Protein AF-A0A432IXR4-F1 (afdb_monomer)

Sequence (174 aa):
MLHSHFDKFHTLLVSPDSRQQRPAILLLLLAGGLAAGLVIGVAGPIIALGLALGAIGGAIVLRSPLWGLVGVILIATLLPFATMPFKLVFTPSFLDLALLAAFGVWALRYALARETRFQFSSLGGMVLLFLFLAVFSFALGLQYARPTSNNLRQFMEMALSIALFFVVINVVRD

Foldseek 3Di:
DVPVVVVVLVCLCPPPDPVSNVVSVVVVVVVVVVVLVVCCVPVNDVVSVVVVVLVVQLVVCLVALVSLVVQLVCCCPVPVPAWAPDCPPHTHHVNNVSLVSSVVSVVVCVVVVVDDDQDQDPVNVVLVVVLVVLVVVVVVCCVVDPDDPVNVNVSVSVSSVSCVVSSCVVRVVD

Structure (mmCIF, N/CA/C/O backbone):
data_AF-A0A432IXR4-F1
#
_entry.id   AF-A0A432IXR4-F1
#
loop_
_atom_site.group_PDB
_atom_site.id
_atom_site.type_symbol
_atom_site.label_atom_id
_atom_site.label_alt_id
_atom_site.label_comp_id
_atom_site.label_asym_id
_atom_site.label_entity_id
_atom_site.label_seq_id
_atom_site.pdbx_PDB_ins_code
_atom_site.Cartn_x
_atom_site.Cartn_y
_atom_site.Cartn_z
_atom_site.occupancy
_atom_site.B_iso_or_equiv
_atom_site.auth_seq_id
_atom_site.auth_comp_id
_atom_site.auth_asym_id
_atom_site.auth_atom_id
_atom_site.pdbx_PDB_model_num
ATOM 1 N N . MET A 1 1 ? -24.603 23.230 4.414 1.00 46.59 1 MET A N 1
ATOM 2 C CA . MET A 1 1 ? -25.672 22.623 3.583 1.00 46.59 1 MET A CA 1
ATOM 3 C C . MET A 1 1 ? -25.441 21.145 3.232 1.00 46.59 1 MET A C 1
ATOM 5 O O . MET A 1 1 ? -26.424 20.447 3.069 1.00 46.59 1 MET A O 1
ATOM 9 N N . LEU A 1 2 ? -24.204 20.621 3.192 1.00 49.56 2 LEU A N 1
ATOM 10 C CA . LEU A 1 2 ? -23.929 19.187 2.937 1.00 49.56 2 LEU A CA 1
ATOM 11 C C . LEU A 1 2 ? -24.155 18.236 4.135 1.00 49.56 2 LEU A C 1
ATOM 13 O O . LEU A 1 2 ? -24.338 17.042 3.933 1.00 49.56 2 LEU A O 1
ATOM 17 N N . HIS A 1 3 ? -24.181 18.748 5.371 1.00 45.91 3 HIS A N 1
ATOM 18 C CA . HIS A 1 3 ? -24.331 17.915 6.574 1.00 45.91 3 HIS A CA 1
ATOM 19 C C . HIS A 1 3 ? -25.751 17.331 6.744 1.00 45.91 3 HIS A C 1
ATOM 21 O O . HIS A 1 3 ? -25.894 16.198 7.182 1.00 45.91 3 HIS A O 1
ATOM 27 N N . SER A 1 4 ? -26.807 18.034 6.306 1.00 54.41 4 SER A N 1
ATOM 28 C CA . SER A 1 4 ? -28.197 17.573 6.496 1.00 54.41 4 SER A CA 1
ATOM 29 C C . SER A 1 4 ? -28.596 16.395 5.600 1.00 54.41 4 SER A C 1
ATOM 31 O O . SER A 1 4 ? -29.529 15.659 5.923 1.00 54.41 4 SER A O 1
ATOM 33 N N . HIS A 1 5 ? -27.906 16.204 4.471 1.00 52.19 5 HIS A N 1
ATOM 34 C CA . HIS A 1 5 ? -28.138 15.058 3.595 1.00 52.19 5 HIS A CA 1
ATOM 35 C C . HIS A 1 5 ? -27.552 13.779 4.200 1.00 52.19 5 HIS A C 1
ATOM 37 O O . HIS A 1 5 ? -28.213 12.744 4.167 1.00 52.19 5 HIS A O 1
ATOM 43 N N . PHE A 1 6 ? -26.371 13.860 4.821 1.00 54.69 6 PHE A N 1
ATOM 44 C CA . PHE A 1 6 ? -25.735 12.721 5.487 1.00 54.69 6 PHE A CA 1
ATOM 45 C C . PHE A 1 6 ? -26.559 12.202 6.672 1.00 54.69 6 PHE A C 1
ATOM 47 O O . PHE A 1 6 ? -26.772 10.993 6.771 1.00 54.69 6 PHE A O 1
ATOM 54 N N . ASP A 1 7 ? -27.115 13.094 7.495 1.00 55.75 7 ASP A N 1
ATOM 55 C CA . ASP A 1 7 ? -27.949 12.701 8.642 1.00 55.75 7 ASP A CA 1
ATOM 56 C C . ASP A 1 7 ? -29.257 12.017 8.219 1.00 55.75 7 ASP A C 1
ATOM 58 O O . ASP A 1 7 ? -29.707 11.065 8.862 1.00 55.75 7 ASP A O 1
ATOM 62 N N . LYS A 1 8 ? -29.851 12.436 7.092 1.00 57.06 8 LYS A N 1
ATOM 63 C CA . LYS A 1 8 ? -31.036 11.776 6.516 1.00 57.06 8 LYS A CA 1
ATOM 64 C C . LYS A 1 8 ? -30.718 10.391 5.951 1.00 57.06 8 LYS A C 1
ATOM 66 O O . LYS A 1 8 ? -31.500 9.466 6.147 1.00 57.06 8 LYS A O 1
ATOM 71 N N . PHE A 1 9 ? -29.573 10.222 5.289 1.00 54.78 9 PHE A N 1
ATOM 72 C CA . PHE A 1 9 ? -29.136 8.905 4.813 1.00 54.78 9 PHE A CA 1
ATOM 73 C C . PHE A 1 9 ? -28.825 7.954 5.975 1.00 54.78 9 PHE A C 1
ATOM 75 O O . PHE A 1 9 ? -29.215 6.788 5.932 1.00 54.78 9 PHE A O 1
ATOM 82 N N . HIS A 1 10 ? -28.188 8.453 7.036 1.00 55.34 10 HIS A N 1
ATOM 83 C CA . HIS A 1 10 ? -27.859 7.654 8.215 1.00 55.34 10 HIS A CA 1
ATOM 84 C C . HIS A 1 10 ? -29.116 7.230 8.993 1.00 55.34 10 HIS A C 1
ATOM 86 O O . HIS A 1 10 ? -29.242 6.075 9.399 1.00 55.34 10 HIS A O 1
ATOM 92 N N . THR A 1 11 ? -30.093 8.129 9.142 1.00 56.91 11 THR A N 1
ATOM 93 C CA . THR A 1 11 ? -31.380 7.806 9.781 1.00 56.91 11 THR A CA 1
ATOM 94 C C . THR A 1 11 ? -32.229 6.849 8.938 1.00 56.91 11 THR A C 1
ATOM 96 O O . THR A 1 11 ? -32.826 5.939 9.505 1.00 56.91 11 THR A O 1
ATOM 99 N N . LEU A 1 12 ? -32.220 6.943 7.604 1.00 52.69 12 LEU A N 1
ATOM 100 C CA . LEU A 1 12 ? -32.902 5.978 6.721 1.00 52.69 12 LEU A CA 1
ATOM 101 C C . LEU A 1 12 ? -32.285 4.569 6.750 1.00 52.69 12 LEU A C 1
ATOM 103 O O . LEU A 1 12 ? -33.010 3.586 6.610 1.00 52.69 12 LEU A O 1
ATOM 107 N N . LEU A 1 13 ? -30.970 4.456 6.958 1.00 53.88 13 LEU A N 1
ATOM 108 C CA . LEU A 1 13 ? -30.274 3.167 7.064 1.00 53.88 13 LEU A CA 1
ATOM 109 C C . LEU A 1 13 ? -30.464 2.487 8.432 1.00 53.88 13 LEU A C 1
ATOM 111 O O . LEU A 1 13 ? -30.416 1.262 8.504 1.00 53.88 13 LEU A O 1
ATOM 115 N N . VAL A 1 14 ? -30.697 3.258 9.503 1.00 57.78 14 VAL A N 1
ATOM 116 C CA . VAL A 1 14 ? -30.773 2.753 10.893 1.00 57.78 14 VAL A CA 1
ATOM 117 C C . VAL A 1 14 ? -32.208 2.761 11.467 1.00 57.78 14 VAL A C 1
ATOM 119 O O . VAL A 1 14 ? -32.446 2.198 12.532 1.00 57.78 14 VAL A O 1
ATOM 122 N N . SER A 1 15 ? -33.201 3.330 10.769 1.00 46.56 15 SER A N 1
ATOM 123 C CA . SER A 1 15 ? -34.596 3.376 11.258 1.00 46.56 15 SER A CA 1
ATOM 124 C C . SER A 1 15 ? -35.239 1.981 11.353 1.00 46.56 15 SER A C 1
ATOM 126 O O . SER A 1 15 ? -35.175 1.259 10.367 1.00 46.56 15 SER A O 1
ATOM 128 N N . PRO A 1 16 ? -35.946 1.613 12.441 1.00 56.97 16 PRO A N 1
ATOM 129 C CA . PRO A 1 16 ? -36.509 0.267 12.675 1.00 56.97 16 PRO A CA 1
ATOM 130 C C . PRO A 1 16 ? -37.605 -0.199 11.694 1.00 56.97 16 PRO A C 1
ATOM 132 O O . PRO A 1 16 ? -38.106 -1.316 11.815 1.00 56.97 16 PRO A O 1
ATOM 135 N N . ASP A 1 17 ? -38.029 0.652 10.757 1.00 58.25 17 ASP A N 1
ATOM 136 C CA . ASP A 1 17 ? -39.208 0.423 9.927 1.00 58.25 17 ASP A CA 1
ATOM 137 C C . ASP A 1 17 ? -38.845 -0.259 8.593 1.00 58.25 17 ASP A C 1
ATOM 139 O O . ASP A 1 17 ? -38.291 0.341 7.662 1.00 58.25 17 ASP A O 1
ATOM 143 N N . SER A 1 18 ? -39.183 -1.549 8.500 1.00 56.22 18 SER A N 1
ATOM 144 C CA . SER A 1 18 ? -38.848 -2.446 7.380 1.00 56.22 18 SER A CA 1
ATOM 145 C C . SER A 1 18 ? -39.289 -1.938 6.000 1.00 56.22 18 SER A C 1
ATOM 147 O O . SER A 1 18 ? -38.762 -2.377 4.975 1.00 56.22 18 SER A O 1
ATOM 149 N N . ARG A 1 19 ? -40.248 -1.005 5.945 1.00 60.34 19 ARG A N 1
ATOM 150 C CA . ARG A 1 19 ? -40.817 -0.473 4.700 1.00 60.34 19 ARG A CA 1
ATOM 151 C C . ARG A 1 19 ? -39.974 0.644 4.072 1.00 60.34 19 ARG A C 1
ATOM 153 O O . ARG A 1 19 ? -40.006 0.786 2.853 1.00 60.34 19 ARG A O 1
ATOM 160 N N . GLN A 1 20 ? -39.200 1.385 4.870 1.00 59.09 20 GLN A N 1
ATOM 161 C CA . GLN A 1 20 ? -38.326 2.472 4.395 1.00 59.09 20 GLN A CA 1
ATOM 162 C C . GLN A 1 20 ? -36.858 2.039 4.238 1.00 59.09 20 GLN A C 1
ATOM 164 O O . GLN A 1 20 ? -36.152 2.579 3.389 1.00 59.09 20 GLN A O 1
ATOM 169 N N . GLN A 1 21 ? -36.422 0.997 4.955 1.00 56.78 21 GLN A N 1
ATOM 170 C CA . GLN A 1 21 ? -35.096 0.391 4.762 1.00 56.78 21 GLN A CA 1
ATOM 171 C C . GLN A 1 21 ? -34.977 -0.380 3.436 1.00 56.78 21 GLN A C 1
ATOM 173 O O . GLN A 1 21 ? -33.946 -0.328 2.768 1.00 56.78 21 GLN A O 1
ATOM 178 N N . ARG A 1 22 ? -36.044 -1.078 3.017 1.00 62.97 22 ARG A N 1
ATOM 179 C CA . ARG A 1 22 ? -36.078 -1.873 1.774 1.00 62.97 22 ARG A CA 1
ATOM 180 C C . ARG A 1 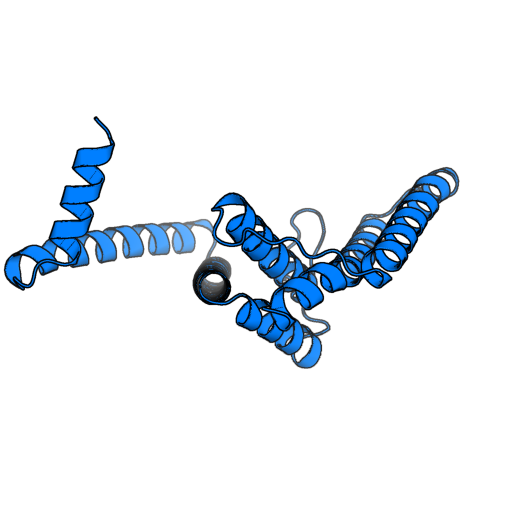22 ? -35.681 -1.095 0.514 1.00 62.97 22 ARG A C 1
ATOM 182 O O . ARG A 1 22 ? -34.818 -1.599 -0.199 1.00 62.97 22 ARG A O 1
ATOM 189 N N . PRO A 1 23 ? -36.244 0.093 0.210 1.00 70.62 23 PRO A N 1
ATOM 190 C CA . PRO A 1 23 ? -35.853 0.838 -0.985 1.00 70.62 23 PRO A CA 1
ATOM 191 C C . PRO A 1 23 ? -34.411 1.349 -0.906 1.00 70.62 23 PRO A C 1
ATOM 193 O O . PRO A 1 23 ? -33.720 1.321 -1.917 1.00 70.62 23 PRO A O 1
ATOM 196 N N . ALA A 1 24 ? -33.928 1.751 0.275 1.00 67.31 24 ALA A N 1
ATOM 197 C CA . ALA A 1 24 ? -32.544 2.189 0.450 1.00 67.31 24 ALA A CA 1
ATOM 198 C C . ALA A 1 24 ? -31.549 1.039 0.215 1.00 67.31 24 ALA A C 1
ATOM 200 O O . ALA A 1 24 ? -30.574 1.213 -0.513 1.00 67.31 24 ALA A O 1
ATOM 201 N N . ILE A 1 25 ? -31.834 -0.150 0.756 1.00 73.62 25 ILE A N 1
ATOM 202 C CA . ILE A 1 25 ? -31.035 -1.365 0.539 1.00 73.62 25 ILE A CA 1
ATOM 203 C C . ILE A 1 25 ? -31.105 -1.804 -0.929 1.00 73.62 25 ILE A C 1
ATOM 205 O O . ILE A 1 25 ? -30.072 -2.104 -1.519 1.00 73.62 25 ILE A O 1
ATOM 209 N N . LEU A 1 26 ? -32.293 -1.801 -1.544 1.00 77.31 26 LEU A N 1
ATOM 210 C CA . LEU A 1 26 ? -32.473 -2.137 -2.962 1.00 77.31 26 LEU A CA 1
ATOM 211 C C . LEU A 1 26 ? -31.700 -1.189 -3.880 1.00 77.31 26 LEU A C 1
ATOM 213 O O . LEU A 1 26 ? -31.075 -1.650 -4.829 1.00 77.31 26 LEU A O 1
ATOM 217 N N . LEU A 1 27 ? -31.708 0.113 -3.592 1.00 79.75 27 LEU A N 1
ATOM 218 C CA . LEU A 1 27 ? -30.982 1.113 -4.373 1.00 79.75 27 LEU A CA 1
ATOM 219 C C . LEU A 1 27 ? -29.465 0.931 -4.223 1.00 79.75 27 LEU A C 1
ATOM 221 O O . LEU A 1 27 ? -28.748 0.984 -5.219 1.00 79.75 27 LEU A O 1
ATOM 225 N N . LEU A 1 28 ? -28.983 0.617 -3.016 1.00 77.25 28 LEU A N 1
ATOM 226 C CA . LEU A 1 28 ? -27.582 0.258 -2.760 1.00 77.25 28 LEU A CA 1
ATOM 227 C C . LEU A 1 28 ? -27.164 -1.024 -3.492 1.00 77.25 28 LEU A C 1
ATOM 229 O O . LEU A 1 28 ? -26.096 -1.059 -4.099 1.00 77.25 28 LEU A O 1
ATOM 233 N N . LEU A 1 29 ? -28.008 -2.057 -3.472 1.00 79.25 29 LEU A N 1
ATOM 234 C CA . LEU A 1 29 ? -27.765 -3.318 -4.176 1.00 79.25 29 LEU A CA 1
ATOM 235 C C . LEU A 1 29 ? -27.784 -3.132 -5.696 1.00 79.25 29 LEU A C 1
ATOM 237 O O . LEU A 1 29 ? -26.933 -3.692 -6.379 1.00 79.25 29 LEU A O 1
ATOM 241 N N . LEU A 1 30 ? -28.706 -2.326 -6.229 1.00 80.25 30 LEU A N 1
ATOM 242 C CA . LEU A 1 30 ? -28.776 -1.999 -7.655 1.00 80.25 30 LEU A CA 1
ATOM 243 C C . LEU A 1 30 ? -27.567 -1.183 -8.106 1.00 80.25 30 LEU A C 1
ATOM 245 O O . LEU A 1 30 ? -26.957 -1.518 -9.117 1.00 80.25 30 LEU A O 1
ATOM 249 N N . ALA A 1 31 ? -27.189 -0.148 -7.355 1.00 78.94 31 ALA A N 1
ATOM 250 C CA . ALA A 1 31 ? -26.010 0.660 -7.655 1.00 78.94 31 ALA A CA 1
ATOM 251 C C . ALA A 1 31 ? -24.721 -0.171 -7.557 1.00 78.94 31 ALA A C 1
ATOM 253 O O . ALA A 1 31 ? -23.875 -0.104 -8.448 1.00 78.94 31 ALA A O 1
ATOM 254 N N . GLY A 1 32 ? -24.598 -1.003 -6.517 1.00 79.00 32 GLY A N 1
ATOM 255 C CA . GLY A 1 32 ? -23.482 -1.933 -6.353 1.00 79.00 32 GLY A CA 1
ATOM 256 C C . GLY A 1 32 ? -23.426 -2.980 -7.466 1.00 79.00 32 GLY A C 1
ATOM 257 O O . GLY A 1 32 ? -22.358 -3.231 -8.016 1.00 79.00 32 GLY A O 1
ATOM 258 N N . GLY A 1 33 ? -24.575 -3.540 -7.852 1.00 78.75 33 GLY A N 1
ATOM 259 C CA . GLY A 1 33 ? -24.701 -4.501 -8.947 1.00 78.75 33 GLY A CA 1
ATOM 260 C C . GLY A 1 33 ? -24.377 -3.898 -10.314 1.00 78.75 33 GLY A C 1
ATOM 261 O O . GLY A 1 33 ? -23.669 -4.525 -11.096 1.00 78.75 33 GLY A O 1
ATOM 262 N N . LEU A 1 34 ? -24.817 -2.666 -10.588 1.00 81.50 34 LEU A N 1
ATOM 263 C CA . LEU A 1 34 ? -24.469 -1.920 -11.803 1.00 81.50 34 LEU A CA 1
ATOM 264 C C . LEU A 1 34 ? -22.976 -1.597 -11.862 1.00 81.50 34 LEU A C 1
ATOM 266 O O . LEU A 1 34 ? -22.353 -1.806 -12.899 1.00 81.50 34 LEU A O 1
ATOM 270 N N . ALA A 1 35 ? -22.387 -1.135 -10.757 1.00 78.06 35 ALA A N 1
ATOM 271 C CA . ALA A 1 35 ? -20.954 -0.871 -10.680 1.00 78.06 35 ALA A CA 1
ATOM 272 C C . ALA A 1 35 ? -20.136 -2.158 -10.874 1.00 78.06 35 ALA A C 1
ATOM 274 O O . ALA A 1 35 ? -19.197 -2.175 -11.667 1.00 78.06 35 ALA A O 1
ATOM 275 N N . ALA A 1 36 ? -20.528 -3.253 -10.215 1.00 75.69 36 ALA A N 1
ATOM 276 C CA . ALA A 1 36 ? -19.896 -4.556 -10.392 1.00 75.69 36 ALA A CA 1
ATOM 277 C C . ALA A 1 36 ? -20.033 -5.052 -11.840 1.00 75.69 36 ALA A C 1
ATOM 279 O O . ALA A 1 36 ? -19.040 -5.447 -12.445 1.00 75.69 36 ALA A O 1
ATOM 280 N N . GLY A 1 37 ? -21.230 -4.966 -12.424 1.00 77.69 37 GLY A N 1
ATOM 281 C CA . GLY A 1 37 ? -21.491 -5.340 -13.814 1.00 77.69 37 GLY A CA 1
ATOM 282 C C . GLY A 1 37 ? -20.674 -4.522 -14.815 1.00 77.69 37 GLY A C 1
ATOM 283 O O . GLY A 1 37 ? -20.118 -5.088 -15.753 1.00 77.69 37 GLY A O 1
ATOM 284 N N . LEU A 1 38 ? -20.526 -3.214 -14.587 1.00 84.06 38 LEU A N 1
ATOM 285 C CA . LEU A 1 38 ? -19.699 -2.331 -15.412 1.00 84.06 38 LEU A CA 1
ATOM 286 C C . LEU A 1 38 ? -18.214 -2.715 -15.334 1.00 84.06 38 LEU A C 1
ATOM 288 O O . LEU A 1 38 ? -17.546 -2.819 -16.361 1.00 84.06 38 LEU A O 1
ATOM 292 N N . VAL A 1 39 ? -17.703 -2.974 -14.127 1.00 79.44 39 VAL A N 1
ATOM 293 C CA . VAL A 1 39 ? -16.313 -3.410 -13.930 1.00 79.44 39 VAL A CA 1
ATOM 294 C C . VAL A 1 39 ? -16.068 -4.758 -14.609 1.00 79.44 39 VAL A C 1
ATOM 296 O O . VAL A 1 39 ? -15.066 -4.907 -15.304 1.00 79.44 39 VAL A O 1
ATOM 299 N N . ILE A 1 40 ? -16.991 -5.717 -14.477 1.00 84.88 40 ILE A N 1
ATOM 300 C CA . ILE A 1 40 ? -16.903 -7.018 -15.158 1.00 84.88 40 ILE A CA 1
ATOM 301 C C . ILE A 1 40 ? -16.930 -6.837 -16.681 1.00 84.88 40 ILE A C 1
ATOM 303 O O . ILE A 1 40 ? -16.133 -7.463 -17.376 1.00 84.88 40 ILE A O 1
ATOM 307 N N . GLY A 1 41 ? -17.814 -5.980 -17.197 1.00 83.69 41 GLY A N 1
ATOM 308 C CA . GLY A 1 41 ? -17.963 -5.743 -18.633 1.00 83.69 41 GLY A CA 1
ATOM 309 C C . GLY A 1 41 ? -16.745 -5.085 -19.284 1.00 83.69 41 GLY A C 1
ATOM 310 O O . GLY A 1 41 ? -16.443 -5.383 -20.435 1.00 83.69 41 GLY A O 1
ATOM 311 N N . VAL A 1 42 ? -16.029 -4.221 -18.555 1.00 84.06 42 VAL A N 1
ATOM 312 C CA . VAL A 1 42 ? -14.873 -3.473 -19.084 1.00 84.06 42 VAL A CA 1
ATOM 313 C C . VAL A 1 42 ? -13.543 -4.168 -18.789 1.00 84.06 42 VAL A C 1
ATOM 315 O O . VAL A 1 42 ? -12.703 -4.292 -19.676 1.00 84.06 42 VAL A O 1
ATOM 318 N N . ALA A 1 43 ? -13.327 -4.607 -17.548 1.00 79.56 43 ALA A N 1
ATOM 319 C CA . ALA A 1 43 ? -12.049 -5.162 -17.095 1.00 79.56 43 ALA A CA 1
ATOM 320 C C . ALA A 1 43 ? -12.012 -6.700 -17.123 1.00 79.56 43 ALA A C 1
ATOM 322 O O . ALA A 1 43 ? -10.959 -7.307 -16.940 1.00 79.56 43 ALA A O 1
ATOM 323 N N . GLY A 1 44 ? -13.151 -7.348 -17.354 1.00 84.00 44 GLY A N 1
ATOM 324 C CA . GLY A 1 44 ? -13.276 -8.797 -17.363 1.00 84.00 44 GLY A CA 1
ATOM 325 C C . GLY A 1 44 ? -13.472 -9.415 -15.967 1.00 84.00 44 GLY A C 1
ATOM 326 O O . GLY A 1 44 ? -13.225 -8.777 -14.937 1.00 84.00 44 GLY A O 1
ATOM 327 N N . PRO A 1 45 ? -13.899 -10.692 -15.906 1.00 82.62 45 PRO A N 1
ATOM 328 C CA . PRO A 1 45 ? -14.340 -11.324 -14.659 1.00 82.62 45 PRO A CA 1
ATOM 329 C C . PRO A 1 45 ? -13.240 -11.465 -13.600 1.00 82.62 45 PRO A C 1
ATOM 331 O O . PRO A 1 45 ? -13.498 -11.304 -12.410 1.00 82.62 45 PRO A O 1
ATOM 334 N N . ILE A 1 46 ? -12.004 -11.745 -14.024 1.00 81.19 46 ILE A N 1
ATOM 335 C CA . ILE A 1 46 ? -10.875 -11.996 -13.114 1.00 81.19 46 ILE A CA 1
ATOM 336 C C . ILE A 1 46 ? -10.472 -10.710 -12.384 1.00 81.19 46 ILE A C 1
ATOM 338 O O . ILE A 1 46 ? -10.283 -10.723 -11.168 1.00 81.19 46 ILE A O 1
ATOM 342 N N . ILE A 1 47 ? -10.377 -9.589 -13.107 1.00 79.69 47 ILE A N 1
ATOM 343 C CA . ILE A 1 47 ? -10.018 -8.293 -12.515 1.00 79.69 47 ILE A CA 1
ATOM 344 C C . ILE A 1 47 ? -11.137 -7.808 -11.592 1.00 79.69 47 ILE A C 1
ATOM 346 O O . ILE A 1 47 ? -10.856 -7.334 -10.492 1.00 79.69 47 ILE A O 1
ATOM 350 N N . ALA A 1 48 ? -12.398 -7.983 -11.991 1.00 81.12 48 ALA A N 1
ATOM 351 C CA . ALA A 1 48 ? -13.539 -7.644 -11.149 1.00 81.12 48 ALA A CA 1
ATOM 352 C C . ALA A 1 48 ? -13.545 -8.428 -9.827 1.00 81.12 48 ALA A C 1
ATOM 354 O O . ALA A 1 48 ? -13.752 -7.843 -8.764 1.00 81.12 48 ALA A O 1
ATOM 355 N N . LEU A 1 49 ? -13.259 -9.734 -9.879 1.00 82.50 49 LEU A N 1
ATOM 356 C CA . LEU A 1 49 ? -13.145 -10.571 -8.686 1.00 82.50 49 LEU A CA 1
ATOM 357 C C . LEU A 1 49 ? -11.977 -10.125 -7.795 1.00 82.50 49 LEU A C 1
ATOM 359 O O . LEU A 1 49 ? -12.146 -9.993 -6.584 1.00 82.50 49 LEU A O 1
ATOM 363 N N . GLY A 1 50 ? -10.820 -9.826 -8.391 1.00 82.44 50 GLY A N 1
ATOM 364 C CA . GLY A 1 50 ? -9.665 -9.289 -7.670 1.00 82.44 50 GLY A CA 1
ATOM 365 C C . GLY A 1 50 ? -9.968 -7.963 -6.966 1.00 82.44 50 GLY A C 1
ATOM 366 O O . GLY A 1 50 ? -9.643 -7.806 -5.791 1.00 82.44 50 GLY A O 1
ATOM 367 N N . LEU A 1 51 ? -10.650 -7.036 -7.642 1.00 80.56 51 LEU A N 1
ATOM 368 C CA . LEU A 1 51 ? -11.088 -5.764 -7.058 1.00 80.56 51 LEU A CA 1
ATOM 369 C C . LEU A 1 51 ? -12.088 -5.966 -5.917 1.00 80.56 51 LEU A C 1
ATOM 371 O O . LEU A 1 51 ? -11.962 -5.313 -4.884 1.00 80.56 51 LEU A O 1
ATOM 375 N N . ALA A 1 52 ? -13.049 -6.877 -6.072 1.00 81.69 52 ALA A N 1
ATOM 376 C CA . ALA A 1 52 ? -14.021 -7.180 -5.026 1.00 81.69 52 ALA A CA 1
ATOM 377 C C . ALA A 1 52 ? -13.338 -7.755 -3.775 1.00 81.69 52 ALA A C 1
ATOM 379 O O . ALA A 1 52 ? -13.568 -7.270 -2.667 1.00 81.69 52 ALA A O 1
ATOM 380 N N . LEU A 1 53 ? -12.446 -8.736 -3.949 1.00 82.62 53 LEU A N 1
ATOM 381 C CA . LEU A 1 53 ? -11.666 -9.310 -2.850 1.00 82.62 53 LEU A CA 1
ATOM 382 C C . LEU A 1 53 ? -10.750 -8.268 -2.201 1.00 82.62 53 LEU A C 1
ATOM 384 O O . LEU A 1 53 ? -10.685 -8.198 -0.975 1.00 82.62 53 LEU A O 1
ATOM 388 N N . GLY A 1 54 ? -10.093 -7.427 -3.002 1.00 81.62 54 GLY A N 1
ATOM 389 C CA . GLY A 1 54 ? -9.266 -6.325 -2.515 1.00 81.62 54 GLY A CA 1
ATOM 390 C C . GLY A 1 54 ? -10.066 -5.300 -1.710 1.00 81.62 54 GLY A C 1
ATOM 391 O O . GLY A 1 54 ? -9.610 -4.864 -0.656 1.00 81.62 54 GLY A O 1
ATOM 392 N N . ALA A 1 55 ? -11.282 -4.959 -2.145 1.00 81.38 55 ALA A N 1
ATOM 393 C CA . ALA A 1 55 ? -12.170 -4.048 -1.428 1.00 81.38 55 ALA A CA 1
ATOM 394 C C . ALA A 1 55 ? -12.666 -4.646 -0.102 1.00 81.38 55 ALA A C 1
ATOM 396 O O . ALA A 1 55 ? -12.648 -3.964 0.923 1.00 81.38 55 ALA A O 1
ATOM 397 N N . ILE A 1 56 ? -13.057 -5.927 -0.098 1.00 84.00 56 ILE A N 1
ATOM 398 C CA . ILE A 1 56 ? -13.454 -6.650 1.121 1.00 84.00 56 ILE A CA 1
ATOM 399 C C . ILE A 1 56 ? -12.272 -6.728 2.090 1.00 84.00 56 ILE A C 1
ATOM 401 O O . ILE A 1 56 ? -12.409 -6.364 3.257 1.00 84.00 56 ILE A O 1
ATOM 405 N N . GLY A 1 57 ? -11.101 -7.142 1.601 1.00 80.81 57 GLY A N 1
ATOM 406 C CA . GLY A 1 57 ? -9.868 -7.188 2.380 1.00 80.81 57 GLY A CA 1
ATOM 407 C C . GLY A 1 57 ? -9.531 -5.820 2.967 1.00 80.81 57 GLY A C 1
ATOM 408 O O . GLY A 1 57 ? -9.389 -5.693 4.179 1.00 80.81 57 GLY A O 1
ATOM 409 N N . GLY A 1 58 ? -9.514 -4.773 2.141 1.00 79.88 58 GLY A N 1
ATOM 410 C CA . GLY A 1 58 ? -9.275 -3.396 2.573 1.00 79.88 58 GLY A CA 1
ATOM 411 C C . GLY A 1 58 ? -10.259 -2.926 3.646 1.00 79.88 58 GLY A C 1
ATOM 412 O O . GLY A 1 58 ? -9.838 -2.329 4.635 1.00 79.88 58 GLY A O 1
ATOM 413 N N . ALA A 1 59 ? -11.548 -3.254 3.519 1.00 81.88 59 ALA A N 1
ATOM 414 C CA . ALA A 1 59 ? -12.557 -2.944 4.534 1.00 81.88 59 ALA A CA 1
ATOM 415 C C . ALA A 1 59 ? -12.304 -3.677 5.866 1.00 81.88 59 ALA A C 1
ATOM 417 O O . ALA A 1 59 ? -12.472 -3.087 6.937 1.00 81.88 59 ALA A O 1
ATOM 418 N N . ILE A 1 60 ? -11.863 -4.939 5.820 1.00 82.50 60 ILE A N 1
ATOM 419 C CA . ILE A 1 60 ? -11.495 -5.713 7.015 1.00 82.50 60 ILE A CA 1
ATOM 420 C C . ILE A 1 60 ? -10.269 -5.091 7.699 1.00 82.50 60 ILE A C 1
ATOM 422 O O . ILE A 1 60 ? -10.304 -4.853 8.909 1.00 82.50 60 ILE A O 1
ATOM 426 N N . VAL A 1 61 ? -9.223 -4.753 6.937 1.00 80.12 61 VAL A N 1
ATOM 427 C CA . VAL A 1 61 ? -8.005 -4.117 7.475 1.00 80.12 61 VAL A CA 1
ATOM 428 C C . VAL A 1 61 ? -8.306 -2.719 8.032 1.00 80.12 61 VAL A C 1
ATOM 430 O O . VAL A 1 61 ? -7.783 -2.329 9.077 1.00 80.12 61 VAL A O 1
ATOM 433 N N . LEU A 1 62 ? -9.210 -1.966 7.395 1.00 79.12 62 LEU A N 1
ATOM 434 C CA . LEU A 1 62 ? -9.670 -0.671 7.906 1.00 79.12 62 LEU A CA 1
ATOM 435 C C . LEU A 1 62 ? -10.347 -0.810 9.271 1.00 79.12 62 LEU A C 1
ATOM 437 O O . LEU A 1 62 ? -10.216 0.089 10.103 1.00 79.12 62 LEU A O 1
ATOM 441 N N . ARG A 1 63 ? -11.034 -1.928 9.528 1.00 81.00 63 ARG A N 1
ATOM 442 C CA . ARG A 1 63 ? -11.663 -2.209 10.823 1.00 81.00 63 ARG A CA 1
ATOM 443 C C . ARG A 1 63 ? -10.633 -2.601 11.880 1.00 81.00 63 ARG A C 1
ATOM 445 O O . ARG A 1 63 ? -10.711 -2.104 13.000 1.00 81.00 63 ARG A O 1
ATOM 452 N N . SER A 1 64 ? -9.658 -3.437 11.533 1.00 80.81 64 SER A N 1
ATOM 453 C CA . SER A 1 64 ? -8.539 -3.776 12.416 1.00 80.81 64 SER A CA 1
ATOM 454 C C . SER A 1 64 ? -7.254 -4.002 11.609 1.00 80.81 64 SER A C 1
ATOM 456 O O . SER A 1 64 ? -7.237 -4.859 10.721 1.00 80.81 64 SER A O 1
ATOM 458 N N . PRO A 1 65 ? -6.163 -3.275 11.918 1.00 79.62 65 PRO A N 1
ATOM 459 C CA . PRO A 1 65 ? -4.955 -3.307 11.108 1.00 79.62 65 PRO A CA 1
ATOM 460 C C . PRO A 1 65 ? -4.169 -4.615 11.289 1.00 79.62 65 PRO A C 1
ATOM 462 O O . PRO A 1 65 ? -3.374 -4.981 10.423 1.00 79.62 65 PRO A O 1
ATOM 465 N N . LEU A 1 66 ? -4.467 -5.388 12.342 1.00 84.44 66 LEU A N 1
ATOM 466 C CA . LEU A 1 66 ? -3.924 -6.729 12.565 1.00 84.44 66 LEU A CA 1
ATOM 467 C C . LEU A 1 66 ? -4.270 -7.680 11.412 1.00 84.44 66 LEU A C 1
ATOM 469 O O . LEU A 1 66 ? -3.426 -8.468 10.990 1.00 84.44 66 LEU A O 1
ATOM 473 N N . TRP A 1 67 ? -5.465 -7.555 10.826 1.00 84.69 67 TRP A N 1
ATOM 474 C CA . TRP A 1 67 ? -5.836 -8.340 9.644 1.00 84.69 67 TRP A CA 1
ATOM 475 C C . TRP A 1 67 ? -4.980 -8.013 8.418 1.00 84.69 67 TRP A C 1
ATOM 477 O O . TRP A 1 67 ? -4.791 -8.877 7.565 1.00 84.69 67 TRP A O 1
ATOM 487 N N . GLY A 1 68 ? -4.421 -6.801 8.343 1.00 84.75 68 GLY A N 1
ATOM 488 C CA . GLY A 1 68 ? -3.479 -6.425 7.290 1.00 84.75 68 GLY A CA 1
ATOM 489 C C . GLY A 1 68 ? -2.176 -7.205 7.413 1.00 84.75 68 GLY A C 1
ATOM 490 O O . GLY A 1 68 ? -1.714 -7.787 6.435 1.00 84.75 68 GLY A O 1
ATOM 491 N N . LEU A 1 69 ? -1.636 -7.298 8.632 1.00 86.56 69 LEU A N 1
ATOM 492 C CA . LEU A 1 69 ? -0.444 -8.102 8.914 1.00 86.56 69 LEU A CA 1
ATOM 493 C C . LEU A 1 69 ? -0.686 -9.591 8.658 1.00 86.56 69 LEU A C 1
ATOM 495 O O . LEU A 1 69 ? 0.141 -10.240 8.021 1.00 86.56 69 LEU A O 1
ATOM 499 N N . VAL A 1 70 ? -1.832 -10.124 9.092 1.00 89.25 70 VAL A N 1
ATOM 500 C CA . VAL A 1 70 ? -2.216 -11.519 8.815 1.00 89.25 70 VAL A CA 1
ATOM 501 C C . VAL A 1 70 ? -2.289 -11.772 7.310 1.00 89.25 70 VAL A C 1
ATOM 503 O O . VAL A 1 70 ? -1.781 -12.787 6.844 1.00 89.25 70 VAL A O 1
ATOM 506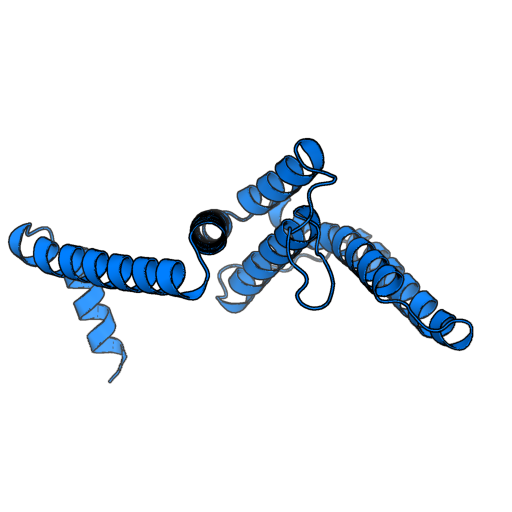 N N . GLY A 1 71 ? -2.860 -10.843 6.539 1.00 87.81 71 GLY A N 1
ATOM 507 C CA . GLY A 1 71 ? -2.907 -10.933 5.079 1.00 87.81 71 GLY A CA 1
ATOM 508 C C . GLY A 1 71 ? -1.516 -10.995 4.444 1.00 87.81 71 GLY A C 1
ATOM 509 O O . GLY A 1 71 ? -1.264 -11.867 3.614 1.00 87.81 71 GLY A O 1
ATOM 510 N N . VAL A 1 72 ? -0.594 -10.127 4.876 1.00 88.69 72 VAL A N 1
ATOM 511 C CA . VAL A 1 72 ? 0.805 -10.145 4.414 1.00 88.69 72 VAL A CA 1
ATOM 512 C C . VAL A 1 72 ? 1.476 -11.479 4.755 1.00 88.69 72 VAL A C 1
ATOM 514 O O . VAL A 1 72 ? 2.101 -12.078 3.884 1.00 88.69 72 VAL A O 1
ATOM 517 N N . ILE A 1 73 ? 1.302 -11.986 5.981 1.00 90.50 73 ILE A N 1
ATOM 518 C CA . ILE A 1 73 ? 1.870 -13.273 6.414 1.00 90.50 73 ILE A CA 1
ATOM 519 C C . ILE A 1 73 ? 1.298 -14.433 5.592 1.00 90.50 73 ILE A C 1
ATOM 521 O O . ILE A 1 73 ? 2.055 -15.279 5.116 1.00 90.50 73 ILE A O 1
ATOM 525 N N . LEU A 1 74 ? -0.021 -14.484 5.394 1.00 91.25 74 LEU A N 1
ATOM 526 C CA . LEU A 1 74 ? -0.669 -15.531 4.599 1.00 91.25 74 LEU A CA 1
ATOM 527 C C . LEU A 1 74 ? -0.170 -15.528 3.156 1.00 91.25 74 LEU A C 1
ATOM 529 O O . LEU A 1 74 ? 0.116 -16.587 2.609 1.00 91.25 74 LEU A O 1
ATOM 533 N N . ILE A 1 75 ? -0.015 -14.355 2.546 1.00 89.88 75 ILE A N 1
ATOM 534 C CA . ILE A 1 75 ? 0.486 -14.257 1.172 1.00 89.88 75 ILE A CA 1
ATOM 535 C C . ILE A 1 75 ? 1.960 -14.656 1.109 1.00 89.88 75 ILE A C 1
ATOM 537 O O . ILE A 1 75 ? 2.325 -15.452 0.251 1.00 89.88 75 ILE A O 1
ATOM 541 N N . ALA A 1 76 ? 2.786 -14.194 2.049 1.00 88.81 76 ALA A N 1
ATOM 542 C CA . ALA A 1 76 ? 4.194 -14.573 2.116 1.00 88.81 76 ALA A CA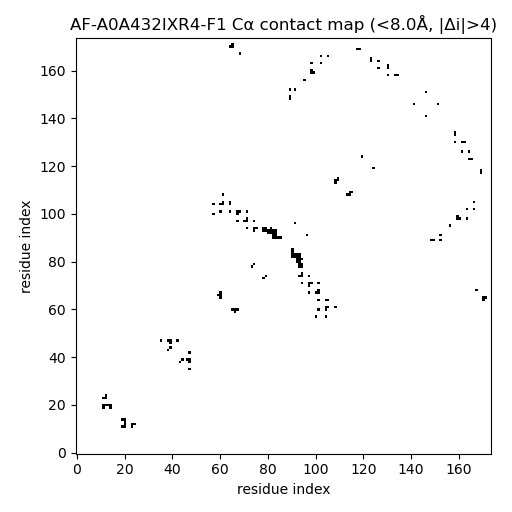 1
ATOM 543 C C . ALA A 1 76 ? 4.399 -16.086 2.330 1.00 88.81 76 ALA A C 1
ATOM 545 O O . ALA A 1 76 ? 5.368 -16.648 1.829 1.00 88.81 76 ALA A O 1
ATOM 546 N N 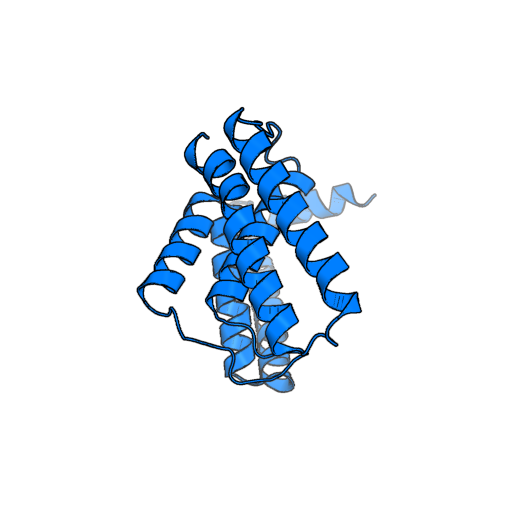. THR A 1 77 ? 3.502 -16.753 3.062 1.00 89.25 77 THR A N 1
ATOM 547 C CA . THR A 1 77 ? 3.641 -18.180 3.409 1.00 89.25 77 THR A CA 1
ATOM 548 C C . THR A 1 77 ? 2.982 -19.119 2.405 1.00 89.25 77 THR A C 1
ATOM 550 O O . THR A 1 77 ? 3.540 -20.172 2.106 1.00 89.25 77 THR A O 1
ATOM 553 N N . LEU A 1 78 ? 1.815 -18.757 1.868 1.00 91.44 78 LEU A N 1
ATOM 554 C CA . LEU A 1 78 ? 1.069 -19.596 0.927 1.00 91.44 78 LEU A CA 1
ATOM 555 C C . LEU A 1 78 ? 1.435 -19.294 -0.528 1.00 91.44 78 LEU A C 1
ATOM 557 O O . LEU A 1 78 ? 1.528 -20.212 -1.341 1.00 91.44 78 LEU A O 1
ATOM 561 N N . LEU A 1 79 ? 1.629 -18.016 -0.864 1.00 89.25 79 LEU A N 1
ATOM 562 C CA . LEU A 1 79 ? 1.804 -17.518 -2.233 1.00 89.25 79 LEU A CA 1
ATOM 563 C C . LEU A 1 79 ? 3.072 -16.634 -2.397 1.00 89.25 79 LEU A C 1
ATOM 565 O O . LEU A 1 79 ? 2.992 -15.553 -2.985 1.00 89.25 79 LEU A O 1
ATOM 569 N N . PRO A 1 80 ? 4.270 -17.075 -1.959 1.00 78.75 80 PRO A N 1
ATOM 570 C CA . PRO A 1 80 ? 5.483 -16.245 -2.003 1.00 78.75 80 PRO A CA 1
ATOM 571 C C . PRO A 1 80 ? 5.906 -15.836 -3.421 1.00 78.75 80 PRO A C 1
ATOM 573 O O . PRO A 1 80 ? 6.452 -14.758 -3.621 1.00 78.75 80 PRO A O 1
ATOM 576 N N . PHE A 1 81 ? 5.649 -16.690 -4.415 1.00 79.31 81 PHE A N 1
ATOM 577 C CA . PHE A 1 81 ? 6.096 -16.488 -5.802 1.00 79.31 81 PHE A CA 1
ATOM 578 C C . PHE A 1 81 ? 4.968 -16.082 -6.750 1.00 79.31 81 PHE A C 1
ATOM 580 O O . PHE A 1 81 ? 5.165 -16.000 -7.964 1.00 79.31 81 PHE A O 1
ATOM 587 N N . ALA A 1 82 ? 3.764 -15.863 -6.221 1.00 84.69 82 ALA A N 1
ATOM 588 C CA . ALA A 1 82 ? 2.643 -15.477 -7.051 1.00 84.69 82 ALA A CA 1
ATOM 589 C C . ALA A 1 82 ? 2.873 -14.048 -7.570 1.00 84.69 82 ALA A C 1
ATOM 591 O O . ALA A 1 82 ? 3.181 -13.130 -6.806 1.00 84.69 82 ALA A O 1
ATOM 592 N N . THR A 1 83 ? 2.661 -13.836 -8.868 1.00 84.25 83 THR A N 1
ATOM 593 C CA . THR A 1 83 ? 2.741 -12.516 -9.511 1.00 84.25 83 THR A CA 1
ATOM 594 C C . THR A 1 83 ? 1.508 -12.254 -10.361 1.00 84.25 83 THR A C 1
ATOM 596 O O . THR A 1 83 ? 0.797 -13.186 -10.747 1.00 84.25 83 THR A O 1
ATOM 599 N N . MET A 1 84 ? 1.220 -10.980 -10.636 1.00 81.56 84 MET A N 1
ATOM 600 C CA . MET A 1 84 ? 0.079 -10.637 -11.482 1.00 81.56 84 MET A CA 1
ATOM 601 C C . MET A 1 84 ? 0.276 -11.119 -12.930 1.00 81.56 84 MET A C 1
ATOM 603 O O . MET A 1 84 ? 1.355 -10.928 -13.497 1.00 81.56 84 MET A O 1
ATOM 607 N N . PRO A 1 85 ? -0.777 -11.659 -13.574 1.00 76.25 85 PRO A N 1
ATOM 608 C CA . PRO A 1 85 ? -0.699 -12.194 -14.934 1.00 76.25 85 PRO A CA 1
ATOM 609 C C . PRO A 1 85 ? -0.664 -11.110 -16.029 1.00 76.25 85 PRO A C 1
ATOM 611 O O . PRO A 1 85 ? -0.712 -11.429 -17.214 1.00 76.25 85 PRO A O 1
ATOM 614 N N . PHE A 1 86 ? -0.583 -9.827 -15.664 1.00 75.56 86 PHE A N 1
ATOM 615 C CA . PHE A 1 86 ? -0.564 -8.693 -16.588 1.00 75.56 86 PHE A CA 1
ATOM 616 C C . PHE A 1 86 ? 0.509 -7.663 -16.215 1.00 75.56 86 PHE A C 1
ATOM 618 O O . PHE A 1 86 ? 0.941 -7.554 -15.066 1.00 75.56 86 PHE A O 1
ATOM 625 N N . LYS A 1 87 ? 0.952 -6.897 -17.218 1.00 71.75 87 LYS A N 1
ATOM 626 C CA . LYS A 1 87 ? 2.003 -5.877 -17.101 1.00 71.75 87 LYS A CA 1
ATOM 627 C C . LYS A 1 87 ? 1.367 -4.485 -17.079 1.00 71.75 87 LYS A C 1
ATOM 629 O O . LYS A 1 87 ? 0.800 -4.077 -18.084 1.00 71.75 87 LYS A O 1
ATOM 634 N N . LEU A 1 88 ? 1.471 -3.765 -15.958 1.00 68.56 88 LEU A N 1
ATOM 635 C CA . LEU A 1 88 ? 1.075 -2.347 -15.855 1.00 68.56 88 LEU A CA 1
ATOM 636 C C . LEU A 1 88 ? 2.255 -1.428 -16.219 1.00 68.56 88 LEU A C 1
ATOM 638 O O . LEU A 1 88 ? 2.215 -0.704 -17.203 1.00 68.56 88 LEU A O 1
ATOM 642 N N . VAL A 1 89 ? 3.331 -1.524 -15.433 1.00 66.62 89 VAL A N 1
ATOM 643 C CA . VAL A 1 89 ? 4.650 -0.878 -15.640 1.00 66.62 89 VAL A CA 1
ATOM 644 C C . VAL A 1 89 ? 5.750 -1.916 -15.402 1.00 66.62 89 VAL A C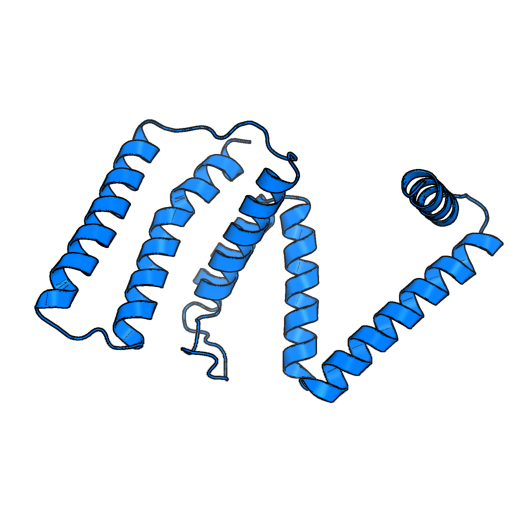 1
ATOM 646 O O . VAL A 1 89 ? 6.732 -2.022 -16.129 1.00 66.62 89 VAL A O 1
ATOM 649 N N . PHE A 1 90 ? 5.514 -2.756 -14.401 1.00 74.88 90 PHE A N 1
ATOM 650 C CA . PHE A 1 90 ? 6.213 -3.986 -14.079 1.00 74.88 90 PHE A CA 1
ATOM 651 C C . PHE A 1 90 ? 5.152 -5.009 -13.590 1.00 74.88 90 PHE A C 1
ATOM 653 O O . PHE A 1 90 ? 3.993 -4.639 -13.424 1.00 74.88 90 PHE A O 1
ATOM 660 N N . THR A 1 91 ? 5.483 -6.298 -13.461 1.00 79.88 91 THR A N 1
ATOM 661 C CA . THR A 1 91 ? 4.598 -7.410 -13.001 1.00 79.88 91 THR A CA 1
ATOM 662 C C . THR A 1 91 ? 4.613 -7.605 -11.471 1.00 79.88 91 THR A C 1
ATOM 664 O O . THR A 1 91 ? 5.403 -8.432 -11.009 1.00 79.88 91 THR A O 1
ATOM 667 N N . PRO A 1 92 ? 3.913 -6.804 -10.644 1.00 81.00 92 PRO A N 1
ATOM 668 C CA . PRO A 1 92 ? 4.053 -6.865 -9.181 1.00 81.00 92 PRO A CA 1
ATOM 669 C C . PRO A 1 92 ? 3.731 -8.258 -8.627 1.00 81.00 92 PRO A C 1
ATOM 671 O O . PRO A 1 92 ? 2.899 -8.984 -9.191 1.00 81.00 92 PRO A O 1
ATOM 674 N N . SER A 1 93 ? 4.395 -8.623 -7.531 1.00 86.69 93 SER A N 1
ATOM 675 C CA . SER A 1 93 ? 4.059 -9.833 -6.782 1.00 86.69 93 SER A CA 1
ATOM 676 C C . SER A 1 93 ? 2.763 -9.633 -5.991 1.00 86.69 93 SER A C 1
ATOM 678 O O . SER A 1 93 ? 2.346 -8.505 -5.713 1.00 86.69 93 SER A O 1
ATOM 680 N N . PHE A 1 94 ? 2.091 -10.723 -5.619 1.00 85.31 94 PHE A N 1
ATOM 681 C CA . PHE A 1 94 ? 0.964 -10.616 -4.684 1.00 85.31 94 PHE A CA 1
ATOM 682 C C . PHE A 1 94 ? 1.427 -10.078 -3.325 1.00 85.31 94 PHE A C 1
ATOM 684 O O . PHE A 1 94 ? 0.659 -9.381 -2.664 1.00 85.31 94 PHE A O 1
ATOM 691 N N . LEU A 1 95 ? 2.677 -10.348 -2.934 1.00 85.81 95 LEU A N 1
ATOM 692 C CA . LEU A 1 95 ? 3.275 -9.796 -1.724 1.00 85.81 95 LEU A CA 1
ATOM 693 C C . LEU A 1 95 ? 3.426 -8.274 -1.820 1.00 85.81 95 LEU A C 1
ATOM 695 O O . LEU A 1 95 ? 3.016 -7.580 -0.894 1.00 85.81 95 LEU A O 1
ATOM 699 N N . ASP A 1 96 ? 3.903 -7.747 -2.952 1.00 85.81 96 ASP A N 1
ATOM 700 C CA . ASP A 1 96 ? 3.996 -6.302 -3.196 1.00 85.81 96 ASP A CA 1
ATOM 701 C C . ASP A 1 96 ? 2.631 -5.640 -3.014 1.00 85.81 96 ASP A C 1
ATOM 703 O O . ASP A 1 96 ? 2.508 -4.624 -2.333 1.00 85.81 96 ASP A O 1
ATOM 707 N N . LEU A 1 97 ? 1.586 -6.236 -3.595 1.00 85.50 97 LEU A N 1
ATOM 708 C CA . LEU A 1 97 ? 0.220 -5.728 -3.486 1.00 85.50 97 LEU A CA 1
ATOM 709 C C . LEU A 1 97 ? -0.302 -5.791 -2.051 1.00 85.50 97 LEU A C 1
ATOM 711 O O . LEU A 1 97 ? -0.956 -4.850 -1.607 1.00 85.50 97 LEU A O 1
ATOM 715 N N . ALA A 1 98 ? -0.006 -6.867 -1.323 1.00 85.56 98 ALA A N 1
ATOM 716 C CA . ALA A 1 98 ? -0.398 -7.025 0.072 1.00 85.56 98 ALA A CA 1
ATOM 717 C C . ALA A 1 98 ? 0.270 -5.981 0.966 1.00 85.56 98 ALA A C 1
ATOM 719 O O . ALA A 1 98 ? -0.399 -5.348 1.783 1.00 85.56 98 ALA A O 1
ATOM 720 N N . LEU A 1 99 ? 1.574 -5.771 0.779 1.00 85.94 99 LEU A N 1
ATOM 721 C CA . LEU A 1 99 ? 2.339 -4.748 1.477 1.00 85.94 99 LEU A CA 1
ATOM 722 C C . LEU A 1 99 ? 1.787 -3.363 1.147 1.00 85.94 99 LEU A C 1
ATOM 724 O O . LEU A 1 99 ? 1.450 -2.611 2.058 1.00 85.94 99 LEU A O 1
ATOM 728 N N . LEU A 1 100 ? 1.621 -3.040 -0.138 1.00 85.31 100 LEU A N 1
ATOM 729 C CA . LEU A 1 100 ? 1.112 -1.740 -0.573 1.00 85.31 100 LEU A CA 1
ATOM 730 C C . LEU A 1 100 ? -0.305 -1.481 -0.043 1.00 85.31 100 LEU A C 1
ATOM 732 O O . LEU A 1 100 ? -0.608 -0.367 0.375 1.00 85.31 100 LEU A O 1
ATOM 736 N N . ALA A 1 101 ? -1.158 -2.507 -0.013 1.00 82.88 101 ALA A N 1
ATOM 737 C CA . ALA A 1 101 ? -2.494 -2.425 0.563 1.00 82.88 101 ALA A CA 1
ATOM 738 C C . ALA A 1 101 ? -2.447 -2.224 2.083 1.00 82.88 101 ALA A C 1
ATOM 740 O O . ALA A 1 101 ? -3.145 -1.352 2.596 1.00 82.88 101 ALA A O 1
ATOM 741 N N . ALA A 1 102 ? -1.607 -2.971 2.805 1.00 84.00 102 ALA A N 1
ATOM 742 C CA . ALA A 1 102 ? -1.435 -2.809 4.248 1.00 84.00 102 ALA A CA 1
ATOM 743 C C . ALA A 1 102 ? -0.932 -1.398 4.594 1.00 84.00 102 ALA A C 1
ATOM 745 O O . ALA A 1 102 ? -1.513 -0.730 5.450 1.00 84.00 102 ALA A O 1
ATOM 746 N N . PHE A 1 103 ? 0.076 -0.908 3.868 1.00 84.19 103 PHE A N 1
ATOM 747 C CA . PHE A 1 103 ? 0.571 0.464 3.979 1.00 84.19 103 PHE A CA 1
ATOM 748 C C . PHE A 1 103 ? -0.490 1.500 3.630 1.00 84.19 103 PHE A C 1
ATOM 750 O O . PHE A 1 103 ? -0.651 2.473 4.362 1.00 84.19 103 PHE A O 1
ATOM 757 N N . GLY A 1 104 ? -1.221 1.300 2.534 1.00 82.38 104 GLY A N 1
ATOM 758 C CA . GLY A 1 104 ? -2.270 2.209 2.088 1.00 82.38 104 GLY A CA 1
ATOM 759 C C . GLY A 1 104 ? -3.397 2.322 3.109 1.00 82.38 104 GLY A C 1
ATOM 760 O O . GLY A 1 104 ? -3.824 3.428 3.430 1.00 82.38 104 GLY A O 1
ATOM 761 N N . VAL A 1 105 ? -3.840 1.198 3.678 1.00 80.50 105 VAL A N 1
ATOM 762 C CA . VAL A 1 105 ? -4.862 1.189 4.731 1.00 80.50 105 VAL A CA 1
ATOM 763 C C . VAL A 1 105 ? -4.343 1.837 6.011 1.00 80.50 105 VAL A C 1
ATOM 765 O O . VAL A 1 105 ? -5.058 2.635 6.616 1.00 80.50 105 VAL A O 1
ATOM 768 N N . TRP A 1 106 ? -3.109 1.540 6.414 1.00 78.44 106 TRP A N 1
ATOM 769 C CA . TRP A 1 106 ? -2.486 2.177 7.572 1.00 78.44 106 TRP A CA 1
ATOM 770 C C . TRP A 1 106 ? -2.381 3.701 7.384 1.00 78.44 106 TRP A C 1
ATOM 772 O O . TRP A 1 106 ? -2.856 4.463 8.225 1.00 78.44 106 TRP A O 1
ATOM 782 N N . ALA A 1 107 ? -1.900 4.160 6.226 1.00 80.69 107 ALA A N 1
ATOM 783 C CA . ALA A 1 107 ? -1.844 5.577 5.873 1.00 80.69 107 ALA A CA 1
ATOM 784 C C . ALA A 1 107 ? -3.237 6.233 5.844 1.00 80.69 107 ALA A C 1
ATOM 786 O O . ALA A 1 107 ? -3.408 7.343 6.345 1.00 80.69 107 ALA A O 1
ATOM 787 N N . LEU A 1 108 ? -4.252 5.541 5.315 1.00 80.56 108 LEU A N 1
ATOM 788 C CA . LEU A 1 108 ? -5.644 5.999 5.341 1.00 80.56 108 LEU A CA 1
ATOM 789 C C . LEU A 1 108 ? -6.179 6.128 6.771 1.00 80.56 108 LEU A C 1
ATOM 791 O O . LEU A 1 108 ? -6.875 7.097 7.062 1.00 80.56 108 LEU A O 1
ATOM 795 N N . ARG A 1 109 ? -5.856 5.201 7.681 1.00 75.31 109 ARG A N 1
ATOM 796 C CA . ARG A 1 109 ? -6.259 5.288 9.098 1.00 75.31 109 ARG A CA 1
ATOM 797 C C . ARG A 1 109 ? -5.652 6.515 9.783 1.00 75.31 109 ARG A C 1
ATOM 799 O O . ARG A 1 109 ? -6.371 7.196 10.517 1.00 75.31 109 ARG A O 1
ATOM 806 N N . TYR A 1 110 ? -4.395 6.838 9.476 1.00 76.31 110 TYR A N 1
ATOM 807 C CA . TYR A 1 110 ? -3.746 8.083 9.905 1.00 76.31 110 TYR A CA 1
ATOM 808 C C . TYR A 1 110 ? -4.418 9.324 9.307 1.00 76.31 110 TYR A C 1
ATOM 810 O O . TYR A 1 110 ? -4.753 10.255 10.037 1.00 76.31 110 TYR A O 1
ATOM 818 N N . ALA A 1 111 ? -4.679 9.328 7.997 1.00 80.81 111 ALA A N 1
ATOM 819 C CA . AL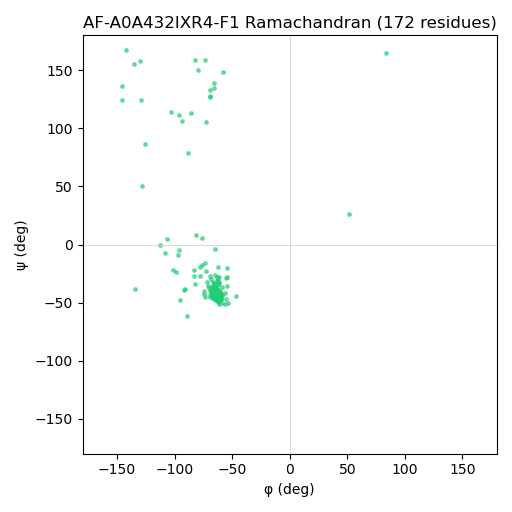A A 1 111 ? -5.334 10.446 7.316 1.00 80.81 111 ALA A CA 1
ATOM 820 C C . ALA A 1 111 ? -6.765 10.696 7.827 1.00 80.81 111 ALA A C 1
ATOM 822 O O . ALA A 1 111 ? -7.200 11.841 7.925 1.00 80.81 111 ALA A O 1
ATOM 823 N N . LEU A 1 112 ? -7.489 9.635 8.196 1.00 79.50 112 LEU A N 1
ATOM 824 C CA . LEU A 1 112 ? -8.821 9.708 8.803 1.00 79.50 112 LEU A CA 1
ATOM 825 C C . LEU A 1 112 ? -8.779 10.004 10.316 1.00 79.50 112 LEU A C 1
ATOM 827 O O . LEU A 1 112 ? -9.821 9.919 10.967 1.00 79.50 112 LEU A O 1
ATOM 831 N N . ALA A 1 113 ? -7.604 10.316 10.879 1.00 66.19 113 ALA A N 1
ATOM 832 C CA . ALA A 1 113 ? -7.380 10.573 12.304 1.00 66.19 113 ALA A CA 1
ATOM 833 C C . ALA A 1 113 ? -7.933 9.471 13.232 1.00 66.19 113 ALA A C 1
ATOM 835 O O . ALA A 1 113 ? -8.266 9.724 14.391 1.00 66.19 113 ALA A O 1
ATOM 836 N N . ARG A 1 114 ? -8.037 8.231 12.729 1.00 63.19 114 ARG A N 1
ATOM 837 C CA . ARG A 1 114 ? -8.462 7.065 13.521 1.00 63.19 114 ARG A CA 1
ATOM 838 C C . ARG A 1 114 ? -7.350 6.557 14.433 1.00 63.19 114 ARG A C 1
ATOM 840 O O . ARG A 1 114 ? -7.639 5.841 15.383 1.00 63.19 114 ARG A O 1
ATOM 847 N N . GLU A 1 115 ? -6.111 6.950 14.157 1.00 61.34 115 GLU A N 1
ATOM 848 C CA . GLU A 1 115 ? -4.937 6.679 14.980 1.00 61.34 115 GLU A CA 1
ATOM 849 C C . GLU A 1 115 ? -4.185 7.988 15.224 1.00 61.34 115 GLU A C 1
ATOM 851 O O . GLU A 1 115 ? -3.853 8.713 14.288 1.00 61.34 115 GLU A O 1
ATOM 856 N N . THR A 1 116 ? -3.962 8.325 16.495 1.00 55.28 116 THR A N 1
ATOM 857 C CA . THR A 1 116 ? -3.377 9.608 16.927 1.00 55.28 116 THR A CA 1
ATOM 858 C C . THR A 1 116 ? -1.991 9.462 17.549 1.00 55.28 116 THR A C 1
ATOM 860 O O . THR A 1 116 ? -1.390 10.459 17.945 1.00 55.28 116 THR A O 1
ATOM 863 N N . ARG A 1 117 ? -1.455 8.239 17.647 1.00 59.41 117 ARG A N 1
ATOM 864 C CA . ARG A 1 117 ? -0.188 7.966 18.336 1.00 59.41 117 ARG A CA 1
ATOM 865 C C . ARG A 1 117 ? 0.787 7.236 17.423 1.00 59.41 117 ARG A C 1
ATOM 867 O O . ARG A 1 117 ? 0.897 6.020 17.473 1.00 59.41 117 ARG A O 1
ATOM 874 N N . PHE A 1 118 ? 1.544 8.002 16.644 1.00 61.31 118 PHE A N 1
ATOM 875 C CA . PHE A 1 118 ? 2.736 7.471 15.991 1.00 61.31 118 PHE A CA 1
ATOM 876 C C . PHE A 1 118 ? 3.822 7.269 17.045 1.00 61.31 118 PHE A C 1
ATOM 878 O O . PHE A 1 118 ? 4.391 8.237 17.556 1.00 61.31 118 PHE A O 1
ATOM 885 N N . GLN A 1 119 ? 4.077 6.018 17.419 1.00 66.00 119 GLN A N 1
ATOM 886 C CA . GLN A 1 119 ? 5.061 5.710 18.451 1.00 66.00 119 GLN A CA 1
ATOM 887 C C . GLN A 1 119 ? 6.405 5.366 17.818 1.00 66.00 119 GLN A C 1
ATOM 889 O O . GLN A 1 119 ? 6.582 4.325 17.185 1.00 66.00 119 GLN A O 1
ATOM 894 N N . PHE A 1 120 ? 7.381 6.248 18.020 1.00 67.25 120 PHE A N 1
ATOM 895 C CA . PHE A 1 120 ? 8.742 6.028 17.557 1.00 67.25 120 PHE A CA 1
ATOM 896 C C . PHE A 1 120 ? 9.520 5.212 18.593 1.00 67.25 120 PHE A C 1
ATOM 898 O O . PHE A 1 120 ? 9.780 5.669 19.704 1.00 67.25 120 PHE A O 1
ATOM 905 N N . SER A 1 121 ? 9.895 3.983 18.242 1.00 77.94 121 SER A N 1
ATOM 906 C CA . SER A 1 121 ? 10.824 3.191 19.052 1.00 77.94 121 SER A CA 1
ATOM 907 C C . SER A 1 121 ? 12.268 3.642 18.796 1.00 77.94 121 SER A C 1
ATOM 909 O O . SER A 1 121 ? 12.598 4.027 17.676 1.00 77.94 121 SER A O 1
ATOM 911 N N . SER A 1 122 ? 13.158 3.515 19.789 1.00 80.00 122 SER A N 1
ATOM 912 C CA . SER A 1 122 ? 14.607 3.732 19.609 1.00 80.00 122 SER A CA 1
ATOM 913 C C . SER A 1 122 ? 15.180 2.874 18.466 1.00 80.00 122 SER A C 1
ATOM 915 O O . SER A 1 122 ? 15.983 3.355 17.668 1.00 80.00 122 SER A O 1
ATOM 917 N N . LEU A 1 123 ? 14.663 1.650 18.292 1.00 86.12 123 LEU A N 1
ATOM 918 C CA . LEU A 1 123 ? 15.014 0.769 17.173 1.00 86.12 123 LEU A CA 1
ATOM 919 C C . LEU A 1 123 ? 14.499 1.297 15.819 1.00 86.12 123 LEU A C 1
ATOM 921 O O . LEU A 1 123 ? 15.141 1.098 14.793 1.00 86.12 123 LEU A O 1
ATOM 925 N N . GLY A 1 124 ? 13.379 2.024 15.809 1.00 85.94 124 GLY A N 1
ATOM 926 C CA . GLY A 1 124 ? 12.833 2.646 14.600 1.00 85.94 124 GLY A CA 1
ATOM 927 C C . GLY A 1 124 ? 13.750 3.702 14.000 1.00 85.94 124 GLY A C 1
ATOM 928 O O . GLY A 1 124 ? 13.822 3.805 12.779 1.00 85.94 124 GLY A O 1
ATOM 929 N N . GLY A 1 125 ? 14.528 4.407 14.826 1.00 88.88 125 GLY A N 1
ATOM 930 C CA . GLY A 1 125 ? 15.569 5.314 14.337 1.00 88.88 125 GLY A CA 1
ATOM 931 C C . GLY A 1 125 ? 16.673 4.580 13.572 1.00 88.88 125 GLY A C 1
ATOM 932 O O . GLY A 1 125 ? 17.060 5.012 12.489 1.00 88.88 125 GLY A O 1
ATOM 933 N N . MET A 1 126 ? 17.131 3.434 14.087 1.00 92.12 126 MET A N 1
ATOM 934 C CA . MET A 1 126 ? 18.144 2.607 13.417 1.00 92.12 126 MET A CA 1
ATOM 935 C C . MET A 1 126 ? 17.628 2.015 12.103 1.00 92.12 126 MET A C 1
ATOM 937 O O . MET A 1 126 ? 18.331 2.053 11.095 1.00 92.12 126 MET A O 1
ATOM 941 N N . VAL A 1 127 ? 16.389 1.514 12.090 1.00 92.88 127 VAL A N 1
ATOM 942 C CA . VAL A 1 127 ? 15.759 0.986 10.870 1.00 92.88 127 VAL A CA 1
ATOM 943 C C . VAL A 1 127 ? 15.562 2.092 9.832 1.00 92.88 127 VAL A C 1
ATOM 945 O O . VAL A 1 127 ? 15.822 1.872 8.651 1.00 92.88 127 VAL A O 1
ATOM 948 N N . LEU A 1 128 ? 15.172 3.298 10.257 1.00 92.25 128 LEU A N 1
ATOM 949 C CA . LEU A 1 128 ? 15.039 4.442 9.356 1.00 92.25 128 LEU A CA 1
ATOM 950 C C . LEU A 1 128 ? 16.390 4.856 8.766 1.00 92.25 128 LEU A C 1
ATOM 952 O O . LEU A 1 128 ? 16.475 5.125 7.570 1.00 92.25 128 LEU A O 1
ATOM 956 N N . LEU A 1 129 ? 17.447 4.874 9.582 1.00 94.69 129 LEU A N 1
ATOM 957 C CA . LEU A 1 129 ? 18.804 5.157 9.117 1.00 94.69 129 LEU A CA 1
ATOM 958 C C . LEU A 1 129 ? 19.273 4.109 8.103 1.00 94.69 129 LEU A C 1
ATOM 960 O O . LEU A 1 129 ? 19.847 4.466 7.077 1.00 94.69 129 LEU A O 1
ATOM 964 N N . PHE A 1 130 ? 18.998 2.829 8.358 1.00 95.06 130 PHE A N 1
ATOM 965 C CA . PHE A 1 130 ? 19.305 1.752 7.421 1.00 95.06 130 PHE A CA 1
ATOM 966 C C . PHE A 1 130 ? 18.543 1.909 6.100 1.00 95.06 130 PHE A C 1
ATOM 968 O O . PHE A 1 130 ? 19.144 1.809 5.032 1.00 95.06 130 PHE A O 1
ATOM 975 N N . LEU A 1 131 ? 17.245 2.223 6.158 1.00 95.31 131 LEU A N 1
ATOM 976 C CA . LEU A 1 131 ? 16.432 2.485 4.971 1.00 95.31 131 LEU A CA 1
ATOM 977 C C . LEU A 1 131 ? 16.961 3.693 4.184 1.00 95.31 131 LEU A C 1
ATOM 979 O O . LEU A 1 131 ? 17.086 3.625 2.962 1.00 95.31 131 LEU A O 1
ATOM 983 N N . PHE A 1 132 ? 17.322 4.775 4.877 1.00 96.00 132 PHE A N 1
ATOM 984 C CA . PHE A 1 132 ? 17.934 5.952 4.266 1.00 96.00 132 PHE A CA 1
ATOM 985 C C . PHE A 1 132 ? 19.253 5.599 3.575 1.00 96.00 132 PHE A C 1
ATOM 987 O O . PHE A 1 132 ? 19.456 5.969 2.420 1.00 96.00 132 PHE A O 1
ATOM 994 N N . LEU A 1 133 ? 20.121 4.837 4.246 1.00 96.62 133 LEU A N 1
ATOM 995 C CA . LEU A 1 133 ? 21.394 4.405 3.684 1.00 96.62 133 LEU A CA 1
ATOM 996 C C . LEU A 1 133 ? 21.185 3.507 2.459 1.00 96.62 133 LEU A C 1
ATOM 998 O O . LEU A 1 133 ? 21.856 3.703 1.454 1.00 96.62 133 LEU A O 1
ATOM 1002 N N . ALA A 1 134 ? 20.216 2.589 2.494 1.00 95.06 134 ALA A N 1
ATOM 1003 C CA . ALA A 1 134 ? 19.875 1.741 1.354 1.00 95.06 134 ALA A CA 1
ATOM 1004 C C . ALA A 1 134 ? 19.407 2.562 0.138 1.00 95.06 134 ALA A C 1
ATOM 1006 O O . ALA A 1 134 ? 19.878 2.333 -0.977 1.00 95.06 134 ALA A O 1
ATOM 1007 N N . VAL A 1 135 ? 18.526 3.548 0.348 1.00 95.06 135 VAL A N 1
ATOM 1008 C CA . VAL A 1 135 ? 18.066 4.474 -0.705 1.00 95.06 135 VAL A CA 1
ATOM 1009 C C . VAL A 1 135 ? 19.219 5.315 -1.240 1.00 95.06 135 VAL A C 1
ATOM 1011 O O . VAL A 1 135 ? 19.361 5.458 -2.454 1.00 95.06 135 VAL A O 1
ATOM 1014 N N . PHE A 1 136 ? 20.073 5.827 -0.357 1.00 95.94 136 PHE A N 1
ATOM 1015 C CA . PHE A 1 136 ? 21.235 6.620 -0.737 1.00 95.94 136 PHE A CA 1
ATOM 1016 C C . PHE A 1 136 ? 22.248 5.799 -1.548 1.00 95.94 136 PHE A C 1
ATOM 1018 O O . PHE A 1 136 ? 22.691 6.234 -2.611 1.00 95.94 136 PHE A O 1
ATOM 1025 N N . SER A 1 137 ? 22.561 4.580 -1.105 1.00 94.31 137 SER A N 1
ATOM 1026 C CA . SER A 1 137 ? 23.431 3.646 -1.822 1.00 94.31 137 SER A CA 1
ATOM 1027 C C . SER A 1 137 ? 22.862 3.265 -3.186 1.00 94.31 137 SER A C 1
ATOM 1029 O O . SER A 1 137 ? 23.609 3.242 -4.163 1.00 94.31 137 SER A O 1
ATOM 1031 N N . PHE A 1 138 ? 21.552 3.016 -3.286 1.00 93.25 138 PHE A N 1
ATOM 1032 C CA . PHE A 1 138 ? 20.907 2.742 -4.570 1.00 93.25 138 PHE A CA 1
ATOM 1033 C C . PHE A 1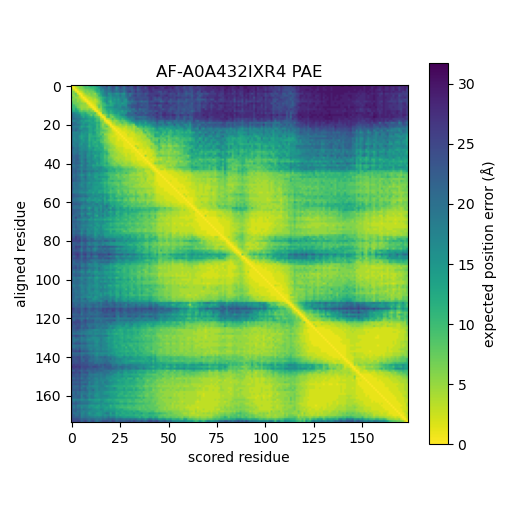 138 ? 21.008 3.946 -5.510 1.00 93.25 138 PHE A C 1
ATOM 1035 O O . PHE A 1 138 ? 21.437 3.785 -6.650 1.00 93.25 138 PHE A O 1
ATOM 1042 N N . ALA A 1 139 ? 20.699 5.153 -5.022 1.00 92.94 139 ALA A N 1
ATOM 1043 C CA . ALA A 1 139 ? 20.770 6.388 -5.799 1.00 92.94 139 ALA A CA 1
ATOM 1044 C C . ALA A 1 139 ? 22.189 6.685 -6.317 1.00 92.94 139 ALA A C 1
ATOM 1046 O O . ALA A 1 139 ? 22.348 7.039 -7.485 1.00 92.94 139 ALA A O 1
ATOM 1047 N N . LEU A 1 140 ? 23.223 6.494 -5.490 1.00 94.38 140 LEU A N 1
ATOM 1048 C CA . LEU A 1 140 ? 24.619 6.616 -5.928 1.00 94.38 140 LEU A CA 1
ATOM 1049 C C . LEU A 1 140 ? 25.012 5.522 -6.930 1.00 94.38 140 LEU A C 1
ATOM 1051 O O . LEU A 1 140 ? 25.733 5.795 -7.889 1.00 94.38 140 LEU A O 1
ATOM 1055 N N . GLY A 1 141 ? 24.503 4.300 -6.758 1.00 91.75 141 GLY A N 1
ATOM 1056 C CA . GLY A 1 141 ? 24.729 3.184 -7.678 1.00 91.75 141 GLY A CA 1
ATOM 1057 C C . GLY A 1 141 ? 24.208 3.434 -9.099 1.00 91.75 141 GLY A C 1
ATOM 1058 O O . GLY A 1 141 ? 24.794 2.928 -10.059 1.00 91.75 141 GLY A O 1
ATOM 1059 N N . LEU A 1 142 ? 23.175 4.272 -9.261 1.00 91.25 142 LEU A N 1
ATOM 1060 C CA . LEU A 1 142 ? 22.621 4.641 -10.574 1.00 91.25 142 LEU A CA 1
ATOM 1061 C C . LEU A 1 142 ? 23.628 5.366 -11.481 1.00 91.25 142 LEU A C 1
ATOM 1063 O O . LEU A 1 142 ? 23.443 5.392 -12.697 1.00 91.25 142 LEU A O 1
ATOM 1067 N N . GLN A 1 143 ? 24.695 5.938 -10.915 1.00 90.44 143 GLN A N 1
ATOM 1068 C CA . GLN A 1 143 ? 25.771 6.569 -11.687 1.00 90.44 143 GLN A CA 1
ATOM 1069 C C . GLN A 1 143 ? 26.608 5.543 -12.464 1.00 90.44 143 GLN A C 1
ATOM 1071 O O . GLN A 1 143 ? 27.170 5.872 -13.507 1.00 90.44 143 GLN A O 1
ATOM 1076 N N . TYR A 1 144 ? 26.675 4.302 -11.975 1.00 89.56 144 TYR A N 1
ATOM 1077 C CA . TYR A 1 144 ? 27.524 3.247 -12.533 1.00 89.56 144 TYR A CA 1
ATOM 1078 C C . TYR A 1 144 ? 26.751 2.254 -13.408 1.00 89.56 144 TYR A C 1
ATOM 1080 O O . TYR A 1 144 ? 27.347 1.593 -14.256 1.00 89.56 144 TYR A O 1
ATOM 1088 N N . ALA A 1 145 ? 25.430 2.147 -13.237 1.00 86.94 145 ALA A N 1
ATOM 1089 C CA . ALA A 1 145 ? 24.589 1.249 -14.022 1.00 86.94 145 ALA A CA 1
ATOM 1090 C C . ALA A 1 145 ? 23.197 1.844 -14.263 1.00 86.94 145 ALA A C 1
ATOM 1092 O O . ALA A 1 145 ? 22.554 2.356 -13.347 1.00 86.94 145 ALA A O 1
ATOM 1093 N N . ARG A 1 146 ? 22.691 1.719 -15.499 1.00 85.06 146 ARG A N 1
ATOM 1094 C CA . ARG A 1 146 ? 21.310 2.110 -15.809 1.00 85.06 146 ARG A CA 1
ATOM 1095 C C . ARG A 1 146 ? 20.336 1.143 -15.124 1.00 85.06 146 ARG A C 1
ATOM 1097 O O . ARG A 1 146 ? 20.457 -0.066 -15.328 1.00 85.06 146 ARG A O 1
ATOM 1104 N N . PRO A 1 147 ? 19.356 1.643 -14.357 1.00 83.44 147 PRO A N 1
ATOM 1105 C CA . PRO A 1 147 ? 18.403 0.784 -13.675 1.00 83.44 147 PRO A CA 1
ATOM 1106 C C . PRO A 1 147 ? 17.483 0.113 -14.695 1.00 83.44 147 PRO A C 1
ATOM 1108 O O . PRO A 1 147 ? 16.842 0.779 -15.508 1.00 83.44 147 PRO A O 1
ATOM 1111 N N . THR A 1 148 ? 17.393 -1.215 -14.640 1.00 87.25 148 THR A N 1
ATOM 1112 C CA . THR A 1 148 ? 16.330 -1.939 -15.345 1.00 87.25 148 THR A CA 1
ATOM 1113 C C . THR A 1 148 ? 15.051 -1.923 -14.509 1.00 87.25 148 THR A C 1
ATOM 1115 O O . THR A 1 148 ? 15.094 -1.779 -13.283 1.00 87.25 148 THR A O 1
ATOM 1118 N N . SER A 1 149 ? 13.899 -2.143 -15.149 1.00 83.88 149 SER A N 1
ATOM 1119 C CA . SER A 1 149 ? 12.617 -2.281 -14.444 1.00 83.88 149 SER A CA 1
ATOM 1120 C C . SER A 1 149 ? 12.650 -3.379 -13.374 1.00 83.88 149 SER A C 1
ATOM 1122 O O . SER A 1 149 ? 11.938 -3.280 -12.378 1.00 83.88 149 SER A O 1
ATOM 1124 N N . ASN A 1 150 ? 13.484 -4.411 -13.553 1.00 85.44 150 ASN A N 1
ATOM 1125 C CA . ASN A 1 150 ? 13.631 -5.479 -12.571 1.00 85.44 150 ASN A CA 1
ATOM 1126 C C . ASN A 1 150 ? 14.409 -5.021 -11.332 1.00 85.44 150 ASN A C 1
ATOM 1128 O O . ASN A 1 150 ? 13.958 -5.251 -10.215 1.00 85.44 150 ASN A O 1
ATOM 1132 N N . ASN A 1 151 ? 15.529 -4.314 -11.526 1.00 88.12 151 ASN A N 1
ATOM 1133 C CA . ASN A 1 151 ? 16.319 -3.770 -10.417 1.00 88.12 151 ASN A CA 1
ATOM 1134 C C . ASN A 1 151 ? 15.499 -2.792 -9.572 1.00 88.12 151 ASN A C 1
ATOM 1136 O O . ASN A 1 151 ? 15.533 -2.864 -8.347 1.00 88.12 151 ASN A O 1
ATOM 1140 N N . LEU A 1 152 ? 14.749 -1.899 -10.228 1.00 88.31 152 LEU A N 1
ATOM 1141 C CA . LEU A 1 152 ? 13.929 -0.911 -9.531 1.00 88.31 152 LEU A CA 1
ATOM 1142 C C . LEU A 1 152 ? 12.847 -1.584 -8.688 1.00 88.31 152 LEU A C 1
ATOM 1144 O O . LEU A 1 152 ? 12.695 -1.265 -7.516 1.00 88.31 152 LEU A O 1
ATOM 1148 N N . ARG A 1 153 ? 12.126 -2.544 -9.268 1.00 84.62 153 ARG A N 1
ATOM 1149 C CA . ARG A 1 153 ? 11.106 -3.299 -8.543 1.00 84.62 153 ARG A CA 1
ATOM 1150 C C . ARG A 1 153 ? 11.692 -4.024 -7.334 1.00 84.62 153 ARG A C 1
ATOM 1152 O O . ARG A 1 153 ? 11.154 -3.882 -6.248 1.00 84.62 153 ARG A O 1
ATOM 1159 N N . GLN A 1 154 ? 12.784 -4.764 -7.511 1.00 87.75 154 GLN A N 1
ATOM 1160 C CA . GLN A 1 154 ? 13.370 -5.550 -6.425 1.00 87.75 154 GLN A CA 1
ATOM 1161 C C . GLN A 1 154 ? 13.892 -4.659 -5.291 1.00 87.75 154 GLN A C 1
ATOM 1163 O O . GLN A 1 154 ? 13.751 -4.988 -4.116 1.00 87.75 154 GLN A O 1
ATOM 1168 N N . PHE A 1 155 ? 14.436 -3.489 -5.635 1.00 90.81 155 PHE A N 1
ATOM 1169 C CA . PHE A 1 155 ? 14.794 -2.479 -4.647 1.00 90.81 155 PHE A CA 1
ATOM 1170 C C . PHE A 1 155 ? 13.563 -1.938 -3.905 1.00 90.81 155 PHE A C 1
ATOM 1172 O O . PHE A 1 155 ? 13.585 -1.840 -2.680 1.00 90.81 155 PHE A O 1
ATOM 1179 N N . MET A 1 156 ? 12.479 -1.624 -4.622 1.00 88.69 156 MET A N 1
ATOM 1180 C CA . MET A 1 156 ? 11.227 -1.160 -4.015 1.00 88.69 156 MET A CA 1
ATOM 1181 C C . MET A 1 156 ? 10.611 -2.213 -3.090 1.00 88.69 156 MET A C 1
ATOM 1183 O O . MET A 1 156 ? 10.181 -1.866 -1.996 1.00 88.69 156 MET A O 1
ATOM 1187 N N . GLU A 1 157 ? 10.610 -3.484 -3.486 1.00 88.19 157 GLU A N 1
ATOM 1188 C CA . GLU A 1 157 ? 10.132 -4.609 -2.672 1.00 88.19 157 GLU A CA 1
ATOM 1189 C C . GLU A 1 157 ? 10.956 -4.757 -1.384 1.00 88.19 157 GLU A C 1
ATOM 1191 O O . GLU A 1 157 ? 10.396 -4.871 -0.289 1.00 88.19 157 GLU A O 1
ATOM 1196 N N . MET A 1 158 ? 12.287 -4.654 -1.486 1.00 91.75 158 MET A N 1
ATOM 1197 C CA . MET A 1 158 ? 13.179 -4.638 -0.325 1.00 91.75 158 MET A CA 1
ATOM 1198 C C . MET A 1 158 ? 12.884 -3.441 0.590 1.00 91.75 158 MET A C 1
ATOM 1200 O O . MET A 1 158 ? 12.729 -3.611 1.799 1.00 91.75 158 MET A O 1
ATOM 1204 N N . ALA A 1 159 ? 12.772 -2.235 0.029 1.00 92.44 159 ALA A N 1
ATOM 1205 C CA . ALA A 1 159 ? 12.497 -1.014 0.783 1.00 92.44 159 ALA A CA 1
ATOM 1206 C C . ALA A 1 159 ? 11.136 -1.072 1.495 1.00 92.44 159 ALA A C 1
ATOM 1208 O O . ALA A 1 159 ? 11.034 -0.697 2.664 1.00 92.44 159 ALA A O 1
ATOM 1209 N N . LEU A 1 160 ? 10.107 -1.591 0.820 1.00 89.56 160 LEU A N 1
ATOM 1210 C CA . LEU A 1 160 ? 8.762 -1.752 1.370 1.00 89.56 160 LEU A CA 1
ATOM 1211 C C . LEU A 1 160 ? 8.740 -2.806 2.486 1.00 89.56 160 LEU A C 1
ATOM 1213 O O . LEU A 1 160 ? 8.106 -2.600 3.520 1.00 89.56 160 LEU A O 1
ATOM 1217 N N . SER A 1 161 ? 9.499 -3.891 2.320 1.00 89.94 161 SER A N 1
ATOM 1218 C CA . SER A 1 161 ? 9.670 -4.929 3.342 1.00 89.94 161 SER A CA 1
ATOM 1219 C C . SER A 1 161 ? 10.400 -4.407 4.582 1.00 89.94 161 SER A C 1
ATOM 1221 O O . SER A 1 161 ? 9.990 -4.702 5.702 1.00 89.94 161 SER A O 1
ATOM 1223 N N . ILE A 1 162 ? 11.438 -3.580 4.413 1.00 91.88 162 ILE A N 1
ATOM 1224 C CA . ILE A 1 162 ? 12.115 -2.907 5.535 1.00 91.88 162 ILE A CA 1
ATOM 1225 C C . ILE A 1 162 ? 11.143 -1.957 6.236 1.00 91.88 162 ILE A C 1
ATOM 1227 O O . ILE A 1 162 ? 11.045 -1.957 7.463 1.00 91.88 162 ILE A O 1
ATOM 1231 N N . ALA A 1 163 ? 10.392 -1.166 5.469 1.00 89.44 163 ALA A N 1
ATOM 1232 C CA . ALA A 1 163 ? 9.431 -0.226 6.024 1.00 89.44 163 ALA A CA 1
ATOM 1233 C C . ALA A 1 163 ? 8.306 -0.933 6.804 1.00 89.44 163 ALA A C 1
ATOM 1235 O O . ALA A 1 163 ? 7.738 -0.333 7.720 1.00 89.44 163 ALA A O 1
ATOM 1236 N N . LEU A 1 164 ? 7.964 -2.187 6.463 1.00 88.69 164 LEU A N 1
ATOM 1237 C CA . LEU A 1 164 ? 6.902 -2.956 7.128 1.00 88.69 164 LEU A CA 1
ATOM 1238 C C . LEU A 1 164 ? 7.124 -3.036 8.644 1.00 88.69 164 LEU A C 1
ATOM 1240 O O . LEU A 1 164 ? 6.160 -3.075 9.404 1.00 88.69 164 LEU A O 1
ATOM 1244 N N . PHE A 1 165 ? 8.379 -2.971 9.092 1.00 89.38 165 PHE A N 1
ATOM 1245 C CA . PHE A 1 165 ? 8.744 -2.833 10.499 1.00 89.38 165 PHE A CA 1
ATOM 1246 C C . PHE A 1 165 ? 7.9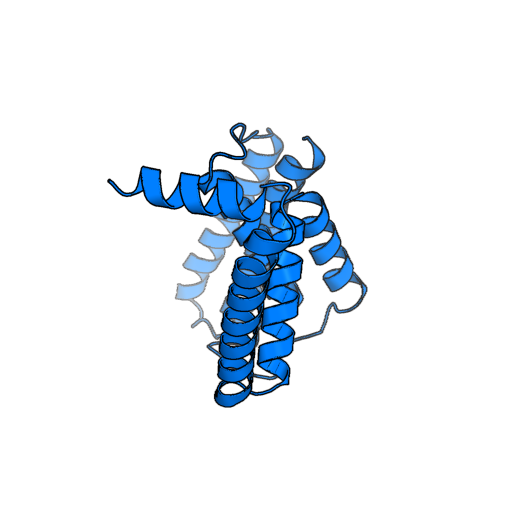40 -1.744 11.231 1.00 89.38 165 PHE A C 1
ATOM 1248 O O . PHE A 1 165 ? 7.452 -1.976 12.339 1.00 89.38 165 PHE A O 1
ATOM 1255 N N . PHE A 1 166 ? 7.757 -0.570 10.616 1.00 86.44 166 PHE A N 1
ATOM 1256 C CA . PHE A 1 166 ? 7.007 0.531 11.225 1.00 86.44 166 PHE A CA 1
ATOM 1257 C C . PHE A 1 166 ? 5.522 0.199 11.352 1.00 86.44 166 PHE A C 1
ATOM 1259 O O . PHE A 1 166 ? 4.920 0.496 12.382 1.00 86.44 166 PHE A O 1
ATOM 1266 N N . VAL A 1 167 ? 4.945 -0.460 10.346 1.00 84.44 167 VAL A N 1
ATOM 1267 C CA . VAL A 1 167 ? 3.554 -0.928 10.402 1.00 84.44 167 VAL A CA 1
ATOM 1268 C C . VAL A 1 167 ? 3.405 -1.954 11.524 1.00 84.44 167 VAL A C 1
ATOM 1270 O O . VAL A 1 167 ? 2.529 -1.811 12.366 1.00 84.44 167 VAL A O 1
ATOM 1273 N N . VAL A 1 168 ? 4.302 -2.940 11.607 1.00 86.56 168 VAL A N 1
ATOM 1274 C CA . VAL A 1 168 ? 4.260 -3.988 12.639 1.00 86.56 168 VAL A CA 1
ATOM 1275 C C . VAL A 1 168 ? 4.344 -3.401 14.047 1.00 86.56 168 VAL A C 1
ATOM 1277 O O . VAL A 1 168 ? 3.540 -3.767 14.900 1.00 86.56 168 VAL A O 1
ATOM 1280 N N . ILE A 1 169 ? 5.274 -2.476 14.304 1.00 86.62 169 ILE A N 1
ATOM 1281 C CA . ILE A 1 169 ? 5.415 -1.872 15.638 1.00 86.62 169 ILE A CA 1
ATOM 1282 C C . ILE A 1 169 ? 4.173 -1.088 16.046 1.00 86.62 169 ILE A C 1
ATOM 1284 O O . ILE A 1 169 ? 3.775 -1.190 17.205 1.00 86.62 169 ILE A O 1
ATOM 1288 N N . ASN A 1 170 ? 3.583 -0.319 15.130 1.00 81.50 170 ASN A N 1
ATOM 1289 C CA . ASN A 1 170 ? 2.391 0.462 15.453 1.00 81.50 170 ASN A CA 1
ATOM 1290 C C . ASN A 1 170 ? 1.165 -0.445 15.642 1.00 81.50 170 ASN A C 1
ATOM 1292 O O . ASN A 1 170 ? 0.371 -0.197 16.531 1.00 81.50 170 ASN A O 1
ATOM 1296 N N . VAL A 1 171 ? 1.044 -1.534 14.878 1.00 81.38 171 VAL A N 1
ATOM 1297 C CA . VAL A 1 171 ? -0.138 -2.413 14.931 1.00 81.38 171 VAL A CA 1
ATOM 1298 C C . VAL A 1 171 ? -0.103 -3.426 16.080 1.00 81.38 171 VAL A C 1
ATOM 1300 O O . VAL A 1 171 ? -1.155 -3.776 16.598 1.00 81.38 171 VAL A O 1
ATOM 1303 N N . VAL A 1 172 ? 1.069 -3.943 16.465 1.00 80.19 172 VAL A N 1
ATOM 1304 C CA . VAL A 1 172 ? 1.188 -4.983 17.515 1.00 80.19 172 VAL A CA 1
ATOM 1305 C C . VAL A 1 172 ? 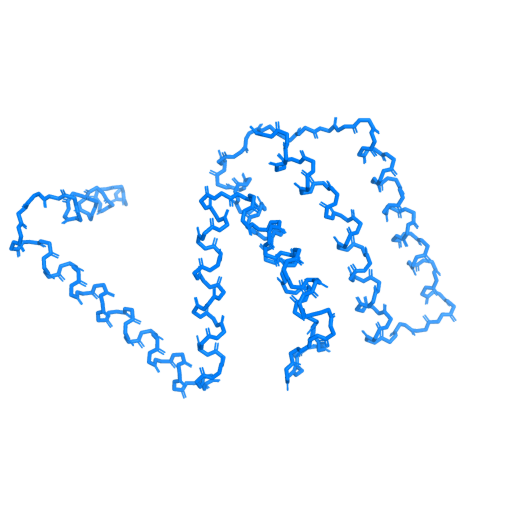1.193 -4.395 18.929 1.00 80.19 172 VAL A C 1
ATOM 1307 O O . VAL A 1 172 ? 0.934 -5.112 19.891 1.00 80.19 172 VAL A O 1
ATOM 1310 N N . ARG A 1 173 ? 1.547 -3.115 19.078 1.00 68.25 173 ARG A N 1
ATOM 1311 C CA . ARG A 1 173 ? 1.652 -2.454 20.389 1.00 68.25 173 ARG A CA 1
ATOM 1312 C C . ARG A 1 173 ? 0.400 -1.671 20.799 1.00 68.25 173 ARG A C 1
ATOM 1314 O O . ARG A 1 173 ? 0.394 -1.156 21.916 1.00 68.25 173 ARG A O 1
ATOM 1321 N N . ASP A 1 174 ? -0.590 -1.582 19.915 1.00 57.69 174 ASP A N 1
ATOM 1322 C CA . ASP A 1 174 ? -1.943 -1.083 20.198 1.00 57.69 174 ASP A CA 1
ATOM 1323 C C . ASP A 1 174 ? -2.812 -2.174 20.844 1.00 57.69 174 ASP A C 1
ATOM 1325 O O . ASP A 1 174 ? -3.595 -1.829 21.760 1.00 57.69 174 ASP A O 1
#

Mean predicted aligned error: 11.06 Å

Solvent-accessible surface area (backbone atoms only — not comparable to full-atom values): 9855 Å² total; per-residue (Å²): 128,74,65,66,57,53,54,51,53,52,47,46,74,67,47,93,50,74,80,62,31,48,59,57,52,50,50,51,49,50,53,51,48,50,52,50,49,50,40,30,72,74,64,32,64,69,53,36,50,51,52,50,51,49,50,51,51,50,53,50,24,64,75,39,57,59,54,27,55,50,49,37,51,49,32,54,72,76,37,68,82,43,54,51,98,58,76,83,91,58,60,54,37,51,48,54,52,36,49,50,49,36,51,50,44,52,51,47,37,45,74,68,62,75,51,89,75,88,76,84,48,80,66,50,55,55,53,49,50,50,51,51,49,53,52,51,53,51,60,59,47,50,79,81,42,84,81,48,76,64,57,52,49,56,49,49,50,52,52,52,57,60,52,42,54,59,56,49,56,56,52,75,74,108

pLDDT: mean 79.31, std 12.07, range [45.91, 96.62]

Secondary structure (DSSP, 8-state):
--HHHHHHHHHHHH-S-HHHHHHHHHHHHHHHHHHHHHHHHHH-HHHHHHHHHHHHHHHHHHH-THHHHHHHHHHHHH-TT-B-SS-SSS--BHHHHHHHHHHHHHHHHHHTTS-------HHHHHHHHHHHHHHHHHHHHTTTSPPPHHHHHHHHHHHHHHHHHHHHHHHH--

Radius of gyration: 21.01 Å; Cα contacts (8 Å, |Δi|>4): 99; chains: 1; bounding box: 68×42×40 Å